Protein AF-A0AA88R8L4-F1 (afdb_monomer_lite)

Foldseek 3Di:
DDDDDDDDDDPDPPPPPDPPPDDDDPPPDDPDDPDPPDDDPPPPPPVDPDPVCCVPVVVQVVVCVVPVPDDDDPVPPDWDWPDPVLFQDPDVGQADPVRDGTDTPPDDDDDPVVVPPD

Sequence (118 aa):
MDGVSTSKEGELAAAATGSLPWRPCQLVFSTYSPFPDGKPQALDASVRRPLVARLTKDIVETFRICNPQFRYTDELNPKRFLTSPSAGVLNDGHDNANSDLILTVNFALVNLEANRRG

Organism: NCBI:txid112253

Radius of gyration: 28.11 Å; chains: 1; bounding box: 90×58×62 Å

Secondary structure (DSSP, 8-state):
-------------------PPP---TT---PPPSS--S---------PPPHHHHHTTTHHHHHHHH-TT----GGGS---BSSSS-S--BGGGTB-TT--B--BTT-----TTGGG--

Structure (mmCIF, N/CA/C/O backbone):
data_AF-A0AA88R8L4-F1
#
_entry.id   AF-A0AA88R8L4-F1
#
loop_
_atom_site.group_PDB
_atom_site.id
_atom_site.type_symbol
_atom_site.label_atom_id
_atom_site.label_alt_id
_atom_site.label_comp_id
_atom_site.label_asym_id
_atom_site.label_entity_id
_atom_site.label_seq_id
_atom_site.pdbx_PDB_ins_code
_atom_site.Cartn_x
_atom_site.Cartn_y
_atom_site.Cartn_z
_atom_site.occupancy
_atom_site.B_iso_or_equiv
_atom_site.auth_seq_id
_atom_site.auth_comp_id
_atom_site.auth_asym_id
_atom_site.auth_atom_id
_atom_site.pdbx_PDB_model_num
ATOM 1 N N . MET A 1 1 ? -68.260 25.284 5.386 1.00 48.91 1 MET A N 1
ATOM 2 C CA . MET A 1 1 ? -67.854 24.943 6.761 1.00 48.91 1 MET A CA 1
ATOM 3 C C . MET A 1 1 ? -68.465 23.596 7.046 1.00 48.91 1 MET A C 1
ATOM 5 O O . MET A 1 1 ? -69.652 23.589 7.277 1.00 48.91 1 MET A O 1
ATOM 9 N N . ASP A 1 2 ? -67.672 22.536 6.904 1.00 40.22 2 ASP A N 1
ATOM 10 C CA . ASP A 1 2 ? -67.865 21.129 7.303 1.00 40.22 2 ASP A CA 1
ATOM 11 C C . ASP A 1 2 ? -66.548 20.464 6.853 1.00 40.22 2 ASP A C 1
ATOM 13 O O . ASP A 1 2 ? -66.093 20.746 5.749 1.00 40.22 2 ASP A O 1
ATOM 17 N N . GLY A 1 3 ? -65.789 19.651 7.567 1.00 41.56 3 GLY A N 1
ATOM 18 C CA . GLY A 1 3 ? -65.741 19.178 8.937 1.00 41.56 3 GLY A CA 1
ATOM 19 C C . GLY A 1 3 ? -64.411 18.406 9.021 1.00 41.56 3 GLY A C 1
ATOM 20 O O . GLY A 1 3 ? -63.984 17.782 8.050 1.00 41.56 3 GLY A O 1
ATOM 21 N N . VAL A 1 4 ? -63.704 18.532 10.141 1.00 42.12 4 VAL A N 1
ATOM 22 C CA . VAL A 1 4 ? -62.410 17.891 10.422 1.00 42.12 4 VAL A CA 1
ATOM 23 C C . VAL A 1 4 ? -62.486 16.364 10.294 1.00 42.12 4 VAL A C 1
ATOM 25 O O . VAL A 1 4 ? -63.419 15.742 10.793 1.00 42.12 4 VAL A O 1
ATOM 28 N N . SER A 1 5 ? -61.443 15.747 9.736 1.00 42.62 5 SER A N 1
ATOM 29 C CA . SER A 1 5 ? -61.020 14.392 10.113 1.00 42.62 5 SER A CA 1
ATOM 30 C C . SER A 1 5 ? -59.504 14.282 10.016 1.00 42.62 5 SER A C 1
ATOM 32 O O . SER A 1 5 ? -58.909 14.139 8.954 1.00 42.62 5 SER A O 1
ATOM 34 N N . THR A 1 6 ? -58.889 14.429 11.183 1.00 39.22 6 THR A N 1
ATOM 35 C CA . THR A 1 6 ? -57.509 14.076 11.489 1.00 39.22 6 THR A CA 1
ATOM 36 C C . THR A 1 6 ? -57.365 12.557 11.516 1.00 39.22 6 THR A C 1
ATOM 38 O O . THR A 1 6 ? -58.025 11.917 12.333 1.00 39.22 6 THR A O 1
ATOM 41 N N . SER A 1 7 ? -56.435 12.006 10.737 1.00 40.75 7 SER A N 1
ATOM 42 C CA . SER A 1 7 ? -55.866 10.684 11.007 1.00 40.75 7 SER A CA 1
ATOM 43 C C . SER A 1 7 ? -54.364 10.819 11.217 1.00 40.75 7 SER A C 1
ATOM 45 O O . SER A 1 7 ? -53.608 11.187 10.324 1.00 40.75 7 SER A O 1
ATOM 47 N N . LYS A 1 8 ? -53.983 10.583 12.474 1.00 42.72 8 LYS A N 1
ATOM 48 C CA . LYS A 1 8 ? -52.627 10.350 12.965 1.00 42.72 8 LYS A CA 1
ATOM 49 C C . LYS A 1 8 ? -52.155 8.988 12.462 1.00 42.72 8 LYS A C 1
ATOM 51 O O . LYS A 1 8 ? -52.741 7.982 12.840 1.00 42.72 8 LYS A O 1
ATOM 56 N N . GLU A 1 9 ? -51.030 8.969 11.769 1.00 36.59 9 GLU A N 1
ATOM 57 C CA . GLU A 1 9 ? -50.116 7.828 11.715 1.00 36.59 9 GLU A CA 1
ATOM 58 C C . GLU A 1 9 ? -48.736 8.456 11.986 1.00 36.59 9 GLU A C 1
ATOM 60 O O . GLU A 1 9 ? -48.298 9.350 11.277 1.00 36.59 9 GLU A O 1
ATOM 65 N N . GLY A 1 10 ? -48.095 8.256 13.134 1.00 39.19 10 GLY A N 1
ATOM 66 C CA . GLY A 1 10 ? -47.880 6.966 13.767 1.00 39.19 10 GLY A CA 1
ATOM 67 C C . GLY A 1 10 ? -46.587 6.315 13.278 1.00 39.19 10 GLY A C 1
ATOM 68 O O . GLY A 1 10 ? -46.454 5.109 13.4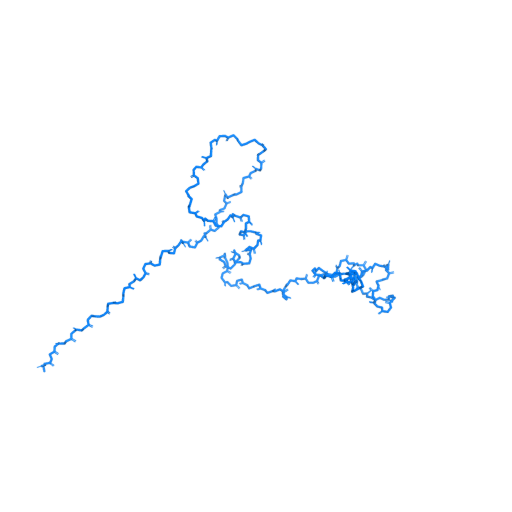25 1.00 39.19 10 GLY A O 1
ATOM 69 N N . GLU A 1 11 ? -45.636 7.066 12.708 1.00 33.78 11 GLU A N 1
ATOM 70 C CA . GLU A 1 11 ? -44.324 6.505 12.394 1.00 33.78 11 GLU A CA 1
ATOM 71 C C . GLU A 1 11 ? -43.451 6.510 13.648 1.00 33.78 11 GLU A C 1
ATOM 73 O O . GLU A 1 11 ? -42.899 7.526 14.080 1.00 33.78 11 GLU A O 1
ATOM 78 N N . LEU A 1 12 ? -43.419 5.339 14.279 1.00 35.12 12 LEU A N 1
ATOM 79 C CA . LEU A 1 12 ? -42.517 4.996 15.359 1.00 35.12 12 LEU A CA 1
ATOM 80 C C . LEU A 1 12 ? -41.094 5.375 14.953 1.00 35.12 12 LEU A C 1
ATOM 82 O O . LEU A 1 12 ? -40.507 4.768 14.059 1.00 35.12 12 LEU A O 1
ATOM 86 N N . ALA A 1 13 ? -40.525 6.348 15.664 1.00 34.38 13 ALA A N 1
ATOM 87 C CA . ALA A 1 13 ? -39.090 6.519 15.725 1.00 34.38 13 ALA A CA 1
ATOM 88 C C . ALA A 1 13 ? -38.504 5.185 16.199 1.00 34.38 13 ALA A C 1
ATOM 90 O O . ALA A 1 13 ? -38.531 4.864 17.390 1.00 34.38 13 ALA A O 1
ATOM 91 N N . ALA A 1 14 ? -38.008 4.386 15.255 1.00 37.44 14 ALA A N 1
ATOM 92 C CA . ALA A 1 14 ? -37.092 3.312 15.558 1.00 37.44 14 ALA A CA 1
ATOM 93 C C . ALA A 1 14 ? -35.897 3.996 16.215 1.00 37.44 14 ALA A C 1
ATOM 95 O O . ALA A 1 14 ? -35.066 4.610 15.545 1.00 37.44 14 ALA A O 1
ATOM 96 N N . ALA A 1 15 ? -35.873 3.971 17.548 1.00 37.22 15 ALA A N 1
ATOM 97 C CA . ALA A 1 15 ? -34.714 4.323 18.331 1.00 37.22 15 ALA A CA 1
ATOM 98 C C . ALA A 1 15 ? -33.625 3.350 17.895 1.00 37.22 15 ALA A C 1
ATOM 100 O O . ALA A 1 15 ? -33.513 2.239 18.416 1.00 37.22 15 ALA A O 1
ATOM 101 N N . ALA A 1 16 ? -32.877 3.747 16.863 1.00 43.53 16 ALA A N 1
ATOM 102 C CA . ALA A 1 16 ? -31.679 3.069 16.455 1.00 43.53 16 ALA A CA 1
ATOM 103 C C . ALA A 1 16 ? -30.859 2.964 17.730 1.00 43.53 16 ALA A C 1
ATOM 105 O O . ALA A 1 16 ? -30.414 3.969 18.290 1.00 43.53 16 ALA A O 1
ATOM 106 N N . THR A 1 17 ? -30.687 1.737 18.208 1.00 46.12 17 THR A N 1
ATOM 107 C CA . THR A 1 17 ? -29.714 1.378 19.234 1.00 46.12 17 THR A CA 1
ATOM 108 C C . THR A 1 17 ? -28.328 1.491 18.590 1.00 46.12 17 THR A C 1
ATOM 110 O O . THR A 1 17 ? -27.555 0.544 18.499 1.00 46.12 17 THR A O 1
ATOM 113 N N . GLY A 1 18 ? -28.060 2.655 18.002 1.00 45.59 18 GLY A N 1
ATOM 114 C CA . GLY A 1 18 ? -26.863 2.985 17.278 1.00 45.59 18 GLY A CA 1
ATOM 115 C C . GLY A 1 18 ? -25.837 3.342 18.319 1.00 45.59 18 GLY A C 1
ATOM 116 O O . GLY A 1 18 ? -25.869 4.435 18.882 1.00 45.59 18 GLY A O 1
ATOM 117 N N . SER A 1 19 ? -24.940 2.397 18.591 1.00 59.91 19 SER A N 1
ATOM 118 C CA . SER A 1 19 ? -23.655 2.705 19.203 1.00 59.91 19 SER A CA 1
ATOM 119 C C . SER A 1 19 ? -23.128 3.986 18.556 1.00 59.91 19 SER A C 1
ATOM 121 O O . SER A 1 19 ? -23.009 4.050 17.329 1.00 59.91 19 SER A O 1
ATOM 123 N N . LEU A 1 20 ? -22.919 5.028 19.364 1.00 61.12 20 LEU A N 1
ATOM 124 C CA . LEU A 1 20 ? -22.478 6.326 18.866 1.00 61.12 20 LEU A CA 1
ATOM 125 C C . LEU A 1 20 ? -21.256 6.133 17.952 1.00 61.12 20 LEU A C 1
ATOM 127 O O . LEU A 1 20 ? -20.371 5.340 18.297 1.00 61.12 20 LEU A O 1
ATOM 131 N N . PRO A 1 21 ? -21.177 6.845 16.814 1.00 70.62 21 PRO A N 1
ATOM 132 C CA . PRO A 1 21 ? -20.032 6.745 15.924 1.00 70.62 21 PRO A CA 1
ATOM 133 C C . PRO A 1 21 ? -18.764 7.060 16.718 1.00 70.62 21 PRO A C 1
ATOM 135 O O . PRO A 1 21 ? -18.656 8.103 17.371 1.00 70.62 21 PRO A O 1
ATOM 138 N N . TRP A 1 22 ? -17.832 6.107 16.719 1.00 70.12 22 TRP A N 1
ATOM 139 C CA . TRP A 1 22 ? -16.568 6.237 17.431 1.00 70.12 22 TRP A CA 1
ATOM 140 C C . TRP A 1 22 ? -15.857 7.520 16.990 1.00 70.12 22 TRP A C 1
ATOM 142 O O . TRP A 1 22 ? -15.721 7.782 15.796 1.00 70.12 22 TRP A O 1
ATOM 152 N N . ARG A 1 23 ? -15.392 8.312 17.961 1.00 69.88 23 ARG A N 1
ATOM 153 C CA . ARG A 1 23 ? -14.589 9.511 17.714 1.00 69.88 23 ARG A CA 1
ATOM 154 C C . ARG A 1 23 ? -13.124 9.228 18.058 1.00 69.88 23 ARG A C 1
ATOM 156 O O . ARG A 1 23 ? -12.868 8.652 19.119 1.00 69.88 23 ARG A O 1
ATOM 163 N N . PRO A 1 24 ? -12.166 9.631 17.210 1.00 67.12 24 PRO A N 1
ATOM 164 C CA . PRO A 1 24 ? -10.751 9.552 17.545 1.00 67.12 24 PRO A CA 1
ATOM 165 C C . PRO A 1 24 ? -10.452 10.423 18.774 1.00 67.12 24 PRO A C 1
ATOM 167 O O . PRO A 1 24 ? -10.591 11.642 18.725 1.00 67.12 24 PRO A O 1
ATOM 170 N N . CYS A 1 25 ? -10.053 9.803 19.885 1.00 68.31 25 CYS A N 1
ATOM 171 C CA . CYS A 1 25 ? -9.588 10.510 21.081 1.00 68.31 25 CYS A CA 1
ATOM 172 C C . CYS A 1 25 ? -8.055 10.579 21.062 1.00 68.31 25 CYS A C 1
ATOM 174 O O . CYS A 1 25 ? -7.401 9.606 20.698 1.00 68.31 25 CYS A O 1
ATOM 176 N N . GLN A 1 26 ? -7.471 11.705 21.476 1.00 60.91 26 GLN A N 1
ATOM 177 C CA . GLN A 1 26 ? -6.035 11.974 21.304 1.00 60.91 26 GLN A CA 1
ATOM 178 C C . GLN A 1 26 ? -5.091 11.188 22.240 1.00 60.91 26 GLN A C 1
ATOM 180 O O . GLN A 1 26 ? -3.881 11.273 22.074 1.00 60.91 26 GLN A O 1
ATOM 185 N N . LEU A 1 27 ? -5.603 10.409 23.202 1.00 61.31 27 LEU A N 1
ATOM 186 C CA . LEU A 1 27 ? -4.799 9.833 24.296 1.00 61.31 27 LEU A CA 1
ATOM 187 C C . LEU A 1 27 ? -5.035 8.328 24.517 1.00 61.31 27 LEU A C 1
ATOM 189 O O . LEU A 1 27 ? -5.089 7.864 25.649 1.00 61.31 27 LEU A O 1
ATOM 193 N N . VAL A 1 28 ? -5.213 7.548 23.445 1.00 67.19 28 VAL A N 1
ATOM 194 C CA . VAL A 1 28 ? -5.414 6.082 23.557 1.00 67.19 28 VAL A CA 1
ATOM 195 C C . VAL A 1 28 ? -4.098 5.295 23.452 1.00 67.19 28 VAL A C 1
ATOM 197 O O . VAL A 1 28 ? -4.082 4.081 23.633 1.00 67.19 28 VAL A O 1
ATOM 200 N N . PHE A 1 29 ? -2.989 5.979 23.167 1.00 64.75 29 PHE A N 1
ATOM 201 C CA . PHE A 1 29 ? -1.658 5.387 23.143 1.00 64.75 29 PHE A CA 1
ATOM 202 C C . PHE A 1 29 ? -0.888 5.791 24.393 1.00 64.75 29 PHE A C 1
ATOM 204 O O . PHE A 1 29 ? -0.784 6.971 24.721 1.00 64.75 29 PHE A O 1
ATOM 211 N N . SER A 1 30 ? -0.336 4.798 25.077 1.00 61.59 30 SER A N 1
ATOM 212 C CA . SER A 1 30 ? 0.579 4.975 26.199 1.00 61.59 30 SER A CA 1
ATOM 213 C C . SER A 1 30 ? 1.897 4.296 25.859 1.00 61.59 30 SER A C 1
ATOM 215 O O . SER A 1 30 ? 1.932 3.369 25.046 1.00 61.59 30 SER A O 1
ATOM 217 N N . THR A 1 31 ? 2.983 4.756 26.474 1.00 71.62 31 THR A N 1
ATOM 218 C CA . THR A 1 31 ? 4.281 4.086 26.382 1.00 71.62 31 THR A CA 1
ATOM 219 C C . THR A 1 31 ? 4.119 2.618 26.768 1.00 71.62 31 THR A C 1
ATOM 221 O O . THR A 1 31 ? 3.529 2.313 27.805 1.00 71.62 31 THR A O 1
ATOM 224 N N . TYR A 1 32 ? 4.620 1.712 25.927 1.00 66.00 32 TYR A N 1
ATOM 225 C CA . TYR A 1 32 ? 4.630 0.284 26.231 1.00 66.00 32 TYR A CA 1
ATOM 226 C C . TYR A 1 32 ? 5.378 0.055 27.551 1.00 66.00 32 TYR A C 1
ATOM 228 O O . TYR A 1 32 ? 6.571 0.344 27.640 1.00 66.00 32 TYR A O 1
ATOM 236 N N . SER A 1 33 ? 4.673 -0.442 28.570 1.00 72.50 33 SER A N 1
ATOM 237 C CA . SER A 1 33 ? 5.281 -0.870 29.827 1.00 72.50 33 SER A CA 1
ATOM 238 C C . SER A 1 33 ? 5.367 -2.395 29.837 1.00 72.50 33 SER A C 1
ATOM 240 O O . SER A 1 33 ? 4.330 -3.052 29.718 1.00 72.50 33 SER A O 1
ATOM 242 N N . PRO A 1 34 ? 6.561 -2.984 30.007 1.00 67.56 34 PRO A N 1
ATOM 243 C CA . PRO A 1 34 ? 6.708 -4.429 30.157 1.00 67.56 34 PRO A CA 1
ATOM 244 C C . PRO A 1 34 ? 6.147 -4.955 31.492 1.00 67.56 34 PRO A C 1
ATOM 246 O O . PRO A 1 34 ? 6.038 -6.167 31.659 1.00 67.56 34 PRO A O 1
ATOM 249 N N . PHE A 1 35 ? 5.759 -4.067 32.419 1.00 69.31 35 PHE A N 1
ATOM 250 C CA . PHE A 1 35 ? 5.162 -4.412 33.709 1.00 69.31 35 PHE A CA 1
ATOM 251 C C . PHE A 1 35 ? 3.815 -3.690 33.869 1.00 69.31 35 PHE A C 1
ATOM 253 O O . PHE A 1 35 ? 3.789 -2.460 33.988 1.00 69.31 35 PHE A O 1
ATOM 260 N N . PRO A 1 36 ? 2.682 -4.411 33.819 1.00 62.44 36 PRO A N 1
ATOM 261 C CA . PRO A 1 36 ? 1.376 -3.821 34.068 1.00 62.44 36 PRO A CA 1
ATOM 262 C C . PRO A 1 36 ? 1.206 -3.583 35.574 1.00 62.44 36 PRO A C 1
ATOM 264 O O . PRO A 1 36 ? 0.693 -4.435 36.297 1.00 62.44 36 PRO A O 1
ATOM 267 N N . ASP A 1 37 ? 1.641 -2.421 36.058 1.00 65.25 37 ASP A N 1
ATOM 268 C CA . ASP A 1 37 ? 1.341 -1.994 37.421 1.00 65.25 37 ASP A CA 1
ATOM 269 C C . ASP A 1 37 ? -0.121 -1.542 37.520 1.00 65.25 37 ASP A C 1
ATOM 271 O O . ASP A 1 37 ? -0.517 -0.500 37.003 1.00 65.25 37 ASP A O 1
ATOM 275 N N . GLY A 1 38 ? -0.918 -2.327 38.245 1.00 60.09 38 GLY A N 1
ATOM 276 C CA . GLY A 1 38 ? -2.135 -1.843 38.891 1.00 60.09 38 GLY A CA 1
ATOM 277 C C . GLY A 1 38 ? -3.438 -2.021 38.111 1.00 60.09 38 GLY A C 1
ATOM 278 O O . GLY A 1 38 ? -3.777 -1.218 37.255 1.00 60.09 38 GLY A O 1
ATOM 279 N N . LYS A 1 39 ? -4.209 -3.019 38.566 1.00 55.53 39 LYS A N 1
ATOM 280 C CA . LYS A 1 39 ? -5.655 -3.270 38.393 1.00 55.53 39 LYS A CA 1
ATOM 281 C C . LYS A 1 39 ? -6.200 -3.251 36.950 1.00 55.53 39 LYS A C 1
ATOM 283 O O . LYS A 1 39 ? -6.125 -2.229 36.275 1.00 55.53 39 LYS A O 1
ATOM 288 N N . PRO A 1 40 ? -6.878 -4.327 36.500 1.00 49.91 40 PRO A N 1
ATOM 289 C CA . PRO A 1 40 ? -7.617 -4.278 35.247 1.00 49.91 40 PRO A CA 1
ATOM 290 C C . PRO A 1 40 ? -8.637 -3.143 35.347 1.00 49.91 40 PRO A C 1
ATOM 292 O O . PRO A 1 40 ? -9.546 -3.186 36.179 1.00 49.91 40 PRO A O 1
ATOM 295 N N . GLN A 1 41 ? -8.460 -2.101 34.531 1.00 58.47 41 GLN A N 1
ATOM 296 C CA . GLN A 1 41 ? -9.532 -1.150 34.289 1.00 58.47 41 GLN A CA 1
ATOM 297 C C . GLN A 1 41 ? -10.717 -1.991 33.830 1.00 58.47 41 GLN A C 1
ATOM 299 O O . GLN A 1 41 ? -10.597 -2.734 32.858 1.00 58.47 41 GLN A O 1
ATOM 304 N N . ALA A 1 42 ? -11.817 -1.954 34.579 1.00 52.31 42 ALA A N 1
ATOM 305 C CA . ALA A 1 42 ? -13.053 -2.589 34.169 1.00 52.31 42 ALA A CA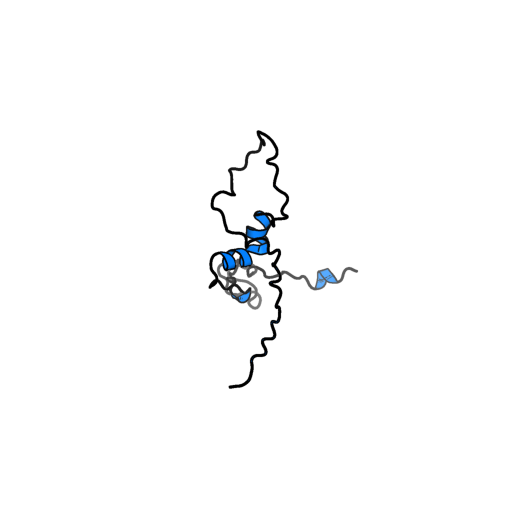 1
ATOM 306 C C . ALA A 1 42 ? -13.486 -1.903 32.871 1.00 52.31 42 ALA A C 1
ATOM 308 O O . ALA A 1 42 ? -14.041 -0.805 32.877 1.00 52.31 42 ALA A O 1
ATOM 309 N N . LEU A 1 43 ? -13.115 -2.515 31.749 1.00 54.50 43 LEU A N 1
ATOM 310 C CA . LEU A 1 43 ? -13.514 -2.089 30.426 1.00 54.50 43 LEU A CA 1
ATOM 311 C C . LEU A 1 43 ? -14.995 -2.425 30.345 1.00 54.50 43 LEU A C 1
ATOM 313 O O . LEU A 1 43 ? -15.358 -3.589 30.191 1.00 54.50 43 LEU A O 1
ATOM 317 N N . ASP A 1 44 ? -15.836 -1.413 30.526 1.00 46.81 44 ASP A N 1
ATOM 318 C CA . ASP A 1 44 ? -17.252 -1.480 30.199 1.00 46.81 44 ASP A CA 1
ATOM 319 C C . ASP A 1 44 ? -17.384 -2.120 28.807 1.00 46.81 44 ASP A C 1
ATOM 321 O O . ASP A 1 44 ? -16.942 -1.562 27.794 1.00 46.81 44 ASP A O 1
ATOM 325 N N . ALA A 1 45 ? -17.870 -3.363 28.788 1.00 46.19 45 ALA A N 1
ATOM 326 C CA . ALA A 1 45 ? -17.763 -4.302 27.678 1.00 46.19 45 ALA A CA 1
ATOM 327 C C . ALA A 1 45 ? -18.802 -4.018 26.585 1.00 46.19 45 ALA A C 1
ATOM 329 O O . ALA A 1 45 ? -19.395 -4.920 25.996 1.00 46.19 45 ALA A O 1
ATOM 330 N N . SER A 1 46 ? -18.978 -2.742 26.249 1.00 50.50 46 SER A N 1
ATOM 331 C CA . SER A 1 46 ? -19.372 -2.388 24.896 1.00 50.50 46 SER A CA 1
ATOM 332 C C . SER A 1 46 ? -18.296 -2.951 23.971 1.00 50.50 46 SER A C 1
ATOM 334 O O . SER A 1 46 ? -17.142 -2.534 24.070 1.00 50.50 46 SER A O 1
ATOM 336 N N . VAL A 1 47 ? -18.646 -3.898 23.095 1.00 52.06 47 VAL A N 1
ATOM 337 C CA . VAL A 1 47 ? -17.744 -4.502 22.097 1.00 52.06 47 VAL A CA 1
ATOM 338 C C . VAL A 1 47 ? -17.319 -3.427 21.091 1.00 52.06 47 VAL A C 1
ATOM 340 O O . VAL A 1 47 ? -17.785 -3.344 19.958 1.00 52.06 47 VAL A O 1
ATOM 343 N N . ARG A 1 48 ? -16.456 -2.514 21.527 1.00 62.81 48 ARG A N 1
ATOM 344 C CA . ARG A 1 48 ? -15.836 -1.509 20.682 1.00 62.81 48 ARG A CA 1
ATOM 345 C C . ARG A 1 48 ? -14.741 -2.231 19.920 1.00 62.81 48 ARG A C 1
ATOM 347 O O . ARG A 1 48 ? -13.908 -2.902 20.527 1.00 62.81 48 ARG A O 1
ATOM 354 N N . ARG A 1 49 ? -14.722 -2.080 18.591 1.00 69.19 49 ARG A N 1
ATOM 355 C CA . ARG A 1 49 ? -13.614 -2.592 17.770 1.00 69.19 49 ARG A CA 1
ATOM 356 C C . ARG A 1 49 ? -12.281 -2.169 18.412 1.00 69.19 49 ARG A C 1
ATOM 358 O O . ARG A 1 49 ? -12.165 -0.990 18.778 1.00 69.19 49 ARG A O 1
ATOM 365 N N . PRO A 1 50 ? -11.302 -3.073 18.582 1.00 82.75 50 PRO A N 1
ATOM 366 C CA . PRO A 1 50 ? -10.015 -2.716 19.165 1.00 82.75 50 PRO A CA 1
ATOM 367 C C . PRO A 1 50 ? -9.357 -1.572 18.390 1.00 82.75 50 PRO A C 1
ATOM 369 O O . PRO A 1 50 ? -9.467 -1.503 17.164 1.00 82.75 50 PRO A O 1
ATOM 372 N N . LEU A 1 51 ? -8.654 -0.677 19.089 1.00 82.94 51 LEU A N 1
ATOM 373 C CA . LEU A 1 51 ? -7.971 0.461 18.462 1.00 82.94 51 LEU A CA 1
ATOM 374 C C . LEU A 1 51 ? -7.015 0.012 17.347 1.00 82.94 51 LEU A C 1
ATOM 376 O O . LEU A 1 51 ? -6.999 0.614 16.278 1.00 82.94 51 LEU A O 1
ATOM 380 N N . VAL A 1 52 ? -6.280 -1.078 17.583 1.00 86.00 52 VAL A N 1
ATOM 381 C CA . VAL A 1 52 ? -5.352 -1.665 16.607 1.00 86.00 52 VAL A CA 1
ATOM 382 C C . VAL A 1 52 ? -6.070 -1.998 15.303 1.00 86.00 52 VAL A C 1
ATOM 384 O O . VAL A 1 52 ? -5.588 -1.625 14.240 1.00 86.00 52 VAL A O 1
ATOM 387 N N . ALA A 1 53 ? -7.248 -2.625 15.367 1.00 88.88 53 ALA A N 1
ATOM 388 C CA . ALA A 1 53 ? -8.022 -2.960 14.174 1.00 88.88 53 ALA A CA 1
ATOM 389 C C . ALA A 1 53 ? -8.438 -1.700 13.397 1.00 88.88 53 ALA A C 1
ATOM 391 O O . ALA A 1 53 ? -8.299 -1.667 12.177 1.00 88.88 53 ALA A O 1
ATOM 392 N N . ARG A 1 54 ? -8.852 -0.634 14.101 1.00 88.31 54 ARG A N 1
ATOM 393 C CA . ARG A 1 54 ? -9.219 0.649 13.476 1.00 88.31 54 ARG A CA 1
ATOM 394 C C . ARG A 1 54 ? -8.066 1.331 12.750 1.00 88.31 54 ARG A C 1
ATOM 396 O O . ARG A 1 54 ? -8.281 1.931 11.704 1.00 88.31 54 ARG A O 1
ATOM 403 N N . LEU A 1 55 ? -6.861 1.240 13.299 1.00 89.50 55 LEU A N 1
ATOM 404 C CA . LEU A 1 55 ? -5.675 1.919 12.772 1.00 89.50 55 LEU A CA 1
ATOM 405 C C . LEU A 1 55 ? -4.829 1.041 11.843 1.00 89.50 55 LEU A C 1
ATOM 407 O O . LEU A 1 55 ? -3.774 1.473 11.394 1.00 89.50 55 LEU A O 1
ATOM 411 N N . THR A 1 56 ? -5.285 -0.178 11.545 1.00 90.00 56 THR A N 1
ATOM 412 C CA . THR A 1 56 ? -4.620 -1.095 10.609 1.00 90.00 56 THR A CA 1
ATOM 413 C C . THR A 1 56 ? -5.602 -1.569 9.542 1.00 90.00 56 THR A C 1
ATOM 415 O O . THR A 1 56 ? -5.631 -1.019 8.447 1.00 90.00 56 THR A O 1
ATOM 418 N N . LYS A 1 57 ? -6.454 -2.546 9.868 1.00 91.50 57 LYS A N 1
ATOM 419 C CA . LYS A 1 57 ? -7.411 -3.159 8.940 1.00 91.50 57 LYS A CA 1
ATOM 420 C C . LYS A 1 57 ? -8.497 -2.185 8.484 1.00 91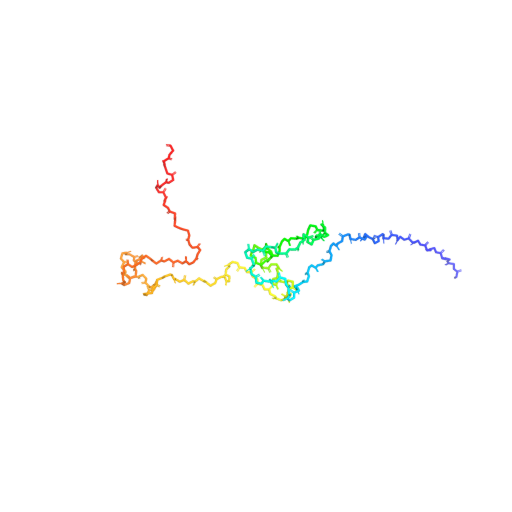.50 57 LYS A C 1
ATOM 422 O O . LYS A 1 57 ? -8.809 -2.134 7.301 1.00 91.50 57 LYS A O 1
ATOM 427 N N . ASP A 1 58 ? -9.045 -1.401 9.407 1.00 91.88 58 ASP A N 1
ATOM 428 C CA . ASP A 1 58 ? -10.140 -0.468 9.121 1.00 91.88 58 ASP A CA 1
ATOM 429 C C . ASP A 1 58 ? -9.628 0.974 8.932 1.00 91.88 58 ASP A C 1
ATOM 431 O O . ASP A 1 58 ? -10.368 1.937 9.138 1.00 91.88 58 ASP A O 1
ATOM 435 N N . ILE A 1 59 ? -8.354 1.153 8.558 1.00 91.62 59 ILE A N 1
ATOM 436 C CA . ILE A 1 59 ? -7.724 2.479 8.479 1.00 91.62 59 ILE A CA 1
ATOM 437 C C . ILE A 1 59 ? -8.432 3.408 7.485 1.00 91.62 59 ILE A C 1
ATOM 439 O O . ILE A 1 59 ? -8.595 4.596 7.756 1.00 91.62 59 ILE A O 1
ATOM 443 N N . VAL A 1 60 ? -8.930 2.861 6.372 1.00 92.88 60 VAL A N 1
ATOM 444 C CA . VAL A 1 60 ? -9.701 3.608 5.368 1.00 92.88 60 VAL A CA 1
ATOM 445 C C . VAL A 1 60 ? -10.979 4.183 5.978 1.00 92.88 60 VAL A C 1
ATOM 447 O O . VAL A 1 60 ? -11.282 5.358 5.783 1.00 92.88 60 VAL A O 1
ATOM 450 N N . GLU A 1 61 ? -11.708 3.374 6.746 1.00 92.06 61 GLU A N 1
ATOM 451 C CA . GLU A 1 61 ? -12.936 3.805 7.417 1.00 92.06 61 GLU A CA 1
ATOM 452 C C . GLU A 1 61 ? -12.636 4.856 8.488 1.00 92.06 61 GLU A C 1
ATOM 454 O O . GLU A 1 61 ? -13.309 5.882 8.570 1.00 92.06 61 GLU A O 1
ATOM 459 N N . THR A 1 62 ? -11.556 4.659 9.245 1.00 92.06 62 THR A N 1
ATOM 460 C CA . THR A 1 62 ? -11.082 5.645 10.219 1.00 92.06 62 THR A CA 1
ATOM 461 C C . THR A 1 62 ? -10.793 7.000 9.562 1.00 92.06 62 THR A C 1
ATOM 463 O O . THR A 1 62 ? -11.235 8.027 10.075 1.00 92.06 62 THR A O 1
ATOM 466 N N . PHE A 1 63 ? -10.117 7.035 8.408 1.00 92.31 63 PHE A N 1
ATOM 467 C CA . PHE A 1 63 ? -9.866 8.290 7.691 1.00 92.31 63 PHE A CA 1
ATOM 468 C C . PHE A 1 63 ? -11.143 8.951 7.162 1.00 92.31 63 PHE A C 1
ATOM 470 O O . PHE A 1 63 ? -11.237 10.176 7.222 1.00 92.31 63 PHE A O 1
ATOM 477 N N . ARG A 1 64 ? -12.140 8.179 6.708 1.00 92.62 64 ARG A N 1
ATOM 478 C CA . ARG A 1 64 ? -13.446 8.722 6.286 1.00 92.62 64 ARG A CA 1
ATOM 479 C C . ARG A 1 64 ? -14.203 9.377 7.439 1.00 92.62 64 ARG A C 1
ATOM 481 O O . ARG A 1 64 ? -14.786 10.439 7.252 1.00 92.62 64 ARG A O 1
ATOM 488 N N . ILE A 1 65 ? -14.161 8.779 8.632 1.00 90.25 65 ILE A N 1
ATOM 489 C CA . ILE A 1 65 ? -14.759 9.363 9.844 1.00 90.25 65 ILE A CA 1
ATOM 490 C C . ILE A 1 65 ? -14.083 10.699 10.189 1.00 90.25 65 ILE A C 1
ATOM 492 O O . ILE A 1 65 ? -14.762 11.664 10.534 1.00 90.25 65 ILE A O 1
ATOM 496 N N . CYS A 1 66 ? -12.752 10.765 10.092 1.00 88.50 66 CYS A N 1
ATOM 497 C CA . CYS A 1 66 ? -11.982 11.979 10.381 1.00 88.50 66 CYS A CA 1
ATOM 498 C C . CYS A 1 66 ? -12.143 13.067 9.309 1.00 88.50 66 CYS A C 1
ATOM 500 O O . CYS A 1 66 ? -12.102 14.254 9.625 1.00 88.50 66 CYS A O 1
ATOM 502 N N . ASN A 1 67 ? -12.287 12.669 8.046 1.00 90.62 67 ASN A N 1
ATOM 503 C CA . ASN A 1 67 ? -12.430 13.549 6.897 1.00 90.62 67 ASN A CA 1
ATOM 504 C C . ASN A 1 67 ? -13.443 12.939 5.911 1.00 90.62 67 ASN A C 1
ATOM 506 O O . ASN A 1 67 ? -13.061 12.101 5.092 1.00 90.62 67 ASN A O 1
ATOM 510 N N . PRO A 1 68 ? -14.710 13.390 5.917 1.00 90.38 68 PRO A N 1
ATOM 511 C CA . PRO A 1 68 ? -15.743 12.862 5.022 1.00 90.38 68 PRO A CA 1
ATOM 512 C C . PRO A 1 68 ? -15.450 13.032 3.523 1.00 90.38 68 PRO A C 1
ATOM 514 O O . PRO A 1 68 ? -16.070 12.369 2.696 1.00 90.38 68 PRO A O 1
ATOM 517 N N . GLN A 1 69 ? -14.516 13.914 3.149 1.00 93.19 69 GLN A N 1
ATOM 518 C CA . GLN A 1 69 ? -14.084 14.097 1.760 1.00 93.19 69 GLN A CA 1
ATOM 519 C C . GLN A 1 69 ? -12.966 13.127 1.349 1.00 93.19 69 GLN A C 1
ATOM 521 O O . GLN A 1 69 ? -12.636 13.048 0.165 1.00 93.19 69 GLN A O 1
ATOM 526 N N . PHE A 1 70 ? -12.377 12.391 2.297 1.00 92.44 70 PHE A N 1
ATOM 527 C CA . PHE A 1 70 ? -11.336 11.409 2.020 1.00 92.44 70 PHE A CA 1
ATOM 528 C C . PHE A 1 70 ? -11.870 10.282 1.130 1.00 92.44 70 PHE A C 1
ATOM 530 O O . PHE A 1 70 ? -12.900 9.665 1.411 1.00 92.44 70 PHE A O 1
ATOM 537 N N . ARG A 1 71 ? -11.132 9.979 0.061 1.00 90.69 71 ARG A N 1
ATOM 538 C CA . ARG A 1 71 ? -11.416 8.873 -0.855 1.00 90.69 71 ARG A CA 1
ATOM 539 C C . ARG A 1 71 ? -10.180 7.998 -0.974 1.00 90.69 71 ARG A C 1
ATOM 541 O O . ARG A 1 71 ? -9.077 8.504 -1.148 1.00 90.69 71 ARG A O 1
ATOM 548 N N . TYR A 1 72 ? -10.390 6.692 -0.900 1.00 90.56 72 TYR A N 1
ATOM 549 C CA . TYR A 1 72 ? -9.358 5.684 -1.096 1.00 90.56 72 TYR A CA 1
ATOM 550 C C . TYR A 1 72 ? -9.893 4.616 -2.035 1.00 90.56 72 TYR A C 1
ATOM 552 O O . TYR A 1 72 ? -11.012 4.132 -1.837 1.00 90.56 72 TYR A O 1
ATOM 560 N N . THR A 1 73 ? -9.079 4.264 -3.019 1.00 88.06 73 THR A N 1
ATOM 561 C CA . THR A 1 73 ? -9.246 3.095 -3.875 1.00 88.06 73 THR A CA 1
ATOM 562 C C . THR A 1 73 ? -7.862 2.482 -4.088 1.00 88.06 73 THR A C 1
ATOM 564 O O . THR A 1 73 ? -6.853 3.190 -3.990 1.00 88.06 73 THR A O 1
ATOM 567 N N . ASP A 1 74 ? -7.786 1.179 -4.345 1.00 82.12 74 ASP A N 1
ATOM 568 C CA . ASP A 1 74 ? -6.497 0.485 -4.466 1.00 82.12 74 ASP A CA 1
ATOM 569 C C . ASP A 1 74 ? -5.672 0.999 -5.657 1.00 82.12 74 ASP A C 1
ATOM 571 O O . ASP A 1 74 ? -4.440 0.957 -5.632 1.00 82.12 74 ASP A O 1
ATOM 575 N N . GLU A 1 75 ? -6.326 1.566 -6.675 1.00 81.75 75 GLU A N 1
ATOM 576 C CA . GLU A 1 75 ? -5.666 2.199 -7.820 1.00 81.75 75 GLU A CA 1
ATOM 577 C C . GLU A 1 75 ? -4.884 3.462 -7.432 1.00 81.75 75 GLU A C 1
ATOM 579 O O . GLU A 1 75 ? -3.951 3.840 -8.140 1.00 81.75 75 GLU A O 1
ATOM 584 N N . LEU A 1 76 ? -5.234 4.102 -6.310 1.00 79.94 76 LEU A N 1
ATOM 585 C CA . LEU A 1 76 ? -4.538 5.278 -5.783 1.00 79.94 76 LEU A CA 1
ATOM 586 C C . LEU A 1 76 ? -3.302 4.916 -4.953 1.00 79.94 76 LEU A C 1
ATOM 588 O O . LEU A 1 76 ? -2.562 5.815 -4.551 1.00 79.94 76 LEU A O 1
ATOM 592 N N . ASN A 1 77 ? -3.057 3.630 -4.677 1.00 81.94 77 ASN A N 1
ATOM 593 C CA . ASN A 1 77 ? -1.851 3.218 -3.973 1.00 81.94 77 ASN A CA 1
ATOM 594 C C . ASN A 1 77 ? -0.617 3.484 -4.858 1.00 81.94 77 ASN A C 1
ATOM 596 O O . ASN A 1 77 ? -0.527 2.907 -5.947 1.00 81.94 77 ASN A O 1
ATOM 600 N N . PRO A 1 78 ? 0.353 4.315 -4.424 1.00 81.75 78 PRO A N 1
ATOM 601 C CA . PRO A 1 78 ? 1.527 4.619 -5.228 1.00 81.75 78 PRO A CA 1
ATOM 602 C C . PRO A 1 78 ? 2.289 3.347 -5.604 1.00 81.75 78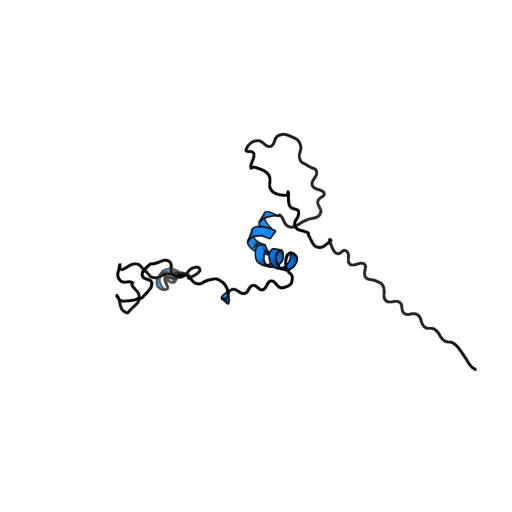 PRO A C 1
ATOM 604 O O . PRO A 1 78 ? 2.903 2.683 -4.764 1.00 81.75 78 PRO A O 1
ATOM 607 N N . LYS A 1 79 ? 2.276 3.020 -6.895 1.00 82.50 79 LYS A N 1
ATOM 608 C CA . LYS A 1 79 ? 3.094 1.947 -7.453 1.00 82.50 79 LYS A CA 1
ATOM 609 C C . LYS A 1 79 ? 4.512 2.472 -7.595 1.00 82.50 79 LYS A C 1
ATOM 611 O O . LYS A 1 79 ? 4.794 3.286 -8.469 1.00 82.50 79 LYS A O 1
ATOM 616 N N . ARG A 1 80 ? 5.398 2.025 -6.709 1.00 86.62 80 ARG A N 1
ATOM 617 C CA . ARG A 1 80 ? 6.838 2.258 -6.835 1.00 86.62 80 ARG A CA 1
ATOM 618 C C . ARG A 1 80 ? 7.543 0.962 -7.191 1.00 86.62 80 ARG A C 1
ATOM 620 O O . ARG A 1 80 ? 7.158 -0.108 -6.709 1.00 86.62 80 ARG A O 1
ATOM 627 N N . PHE A 1 81 ? 8.583 1.097 -7.999 1.00 89.19 81 PHE A N 1
ATOM 628 C CA . PHE A 1 81 ? 9.520 0.019 -8.254 1.00 89.19 81 PHE A CA 1
ATOM 629 C C . PHE A 1 81 ? 10.418 -0.187 -7.035 1.00 89.19 81 PHE A C 1
ATOM 631 O O . PHE A 1 81 ? 10.744 0.764 -6.322 1.00 89.19 81 PHE A O 1
ATOM 638 N N . LEU A 1 82 ? 10.780 -1.439 -6.777 1.00 89.56 82 LEU A N 1
ATOM 639 C CA . LEU A 1 82 ? 11.689 -1.820 -5.696 1.00 89.56 82 LEU A CA 1
ATOM 640 C C . LEU A 1 82 ? 13.163 -1.774 -6.121 1.00 89.56 82 LEU A C 1
ATOM 642 O O . LEU A 1 82 ? 14.034 -1.956 -5.277 1.00 89.56 82 LEU A O 1
ATOM 646 N N . THR A 1 83 ? 13.438 -1.507 -7.399 1.00 90.19 83 THR A N 1
ATOM 647 C CA . THR A 1 83 ? 14.786 -1.417 -7.965 1.00 90.19 83 THR A CA 1
ATOM 648 C C . THR A 1 83 ? 15.021 -0.068 -8.639 1.00 90.19 83 THR A C 1
ATOM 650 O O . THR A 1 83 ? 14.090 0.577 -9.128 1.00 90.19 83 THR A O 1
ATOM 653 N N . SER A 1 84 ? 16.288 0.350 -8.655 1.00 90.56 84 SER A N 1
ATOM 654 C CA . SER A 1 84 ? 16.763 1.584 -9.285 1.00 90.56 84 SER A CA 1
ATOM 655 C C . SER A 1 84 ? 18.077 1.295 -10.025 1.00 90.56 84 SER A C 1
ATOM 657 O O . SER A 1 84 ? 19.043 0.918 -9.364 1.00 90.56 84 SER A O 1
ATOM 659 N N . PRO A 1 85 ? 18.157 1.486 -11.356 1.00 93.06 85 PRO A N 1
ATOM 660 C CA . PRO A 1 85 ?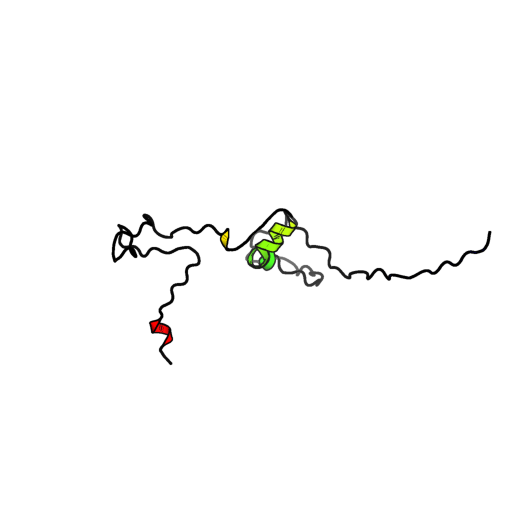 17.096 1.960 -12.247 1.00 93.06 85 PRO A CA 1
ATOM 661 C C . PRO A 1 85 ? 15.951 0.945 -12.368 1.00 93.06 85 PRO A C 1
ATOM 663 O O . PRO A 1 85 ? 16.165 -0.254 -12.240 1.00 93.06 85 PRO A O 1
ATOM 666 N N . SER A 1 86 ? 14.730 1.420 -12.613 1.00 92.31 86 SER A N 1
ATOM 667 C CA . SER A 1 86 ? 13.555 0.550 -12.777 1.00 92.31 86 SER A CA 1
ATOM 668 C C . SER A 1 86 ? 13.237 0.214 -14.235 1.00 92.31 86 SER A C 1
ATOM 670 O O . SER A 1 86 ? 12.278 -0.501 -14.506 1.00 92.31 86 SER A O 1
ATOM 672 N N . ALA A 1 87 ? 13.986 0.781 -15.183 1.00 93.56 87 ALA A N 1
ATOM 673 C CA . ALA A 1 87 ? 13.805 0.516 -16.602 1.00 93.56 87 ALA A CA 1
ATOM 674 C C . ALA A 1 87 ? 14.390 -0.857 -16.953 1.00 93.56 87 ALA A C 1
ATOM 676 O O . ALA A 1 87 ? 15.573 -1.099 -16.707 1.00 93.56 87 ALA A O 1
ATOM 677 N N . GLY A 1 88 ? 13.563 -1.722 -17.541 1.00 92.62 88 GLY A N 1
ATOM 678 C CA . GLY A 1 88 ? 13.995 -2.996 -18.103 1.00 92.62 88 GLY A CA 1
ATOM 679 C C . GLY A 1 88 ? 14.823 -2.771 -19.363 1.00 92.62 88 GLY A C 1
ATOM 680 O O . GLY A 1 88 ? 14.346 -2.152 -20.313 1.00 92.62 88 GLY A O 1
ATOM 681 N N . VAL A 1 89 ? 16.068 -3.238 -19.355 1.00 95.25 89 VAL A N 1
ATOM 682 C CA . VAL A 1 89 ? 17.026 -3.061 -20.461 1.00 95.25 89 VAL A CA 1
ATOM 683 C C . VAL A 1 89 ? 17.751 -4.354 -20.838 1.00 95.25 89 VAL A C 1
ATOM 685 O O . VAL A 1 89 ? 18.272 -4.447 -21.946 1.00 95.25 89 VAL A O 1
ATOM 688 N N . LEU A 1 90 ? 17.764 -5.358 -19.957 1.00 92.25 90 LEU A N 1
ATOM 689 C CA . LEU A 1 90 ? 18.364 -6.674 -20.186 1.00 92.25 90 LEU A CA 1
ATOM 690 C C . LEU A 1 90 ? 17.296 -7.776 -20.104 1.00 92.25 90 LEU A C 1
ATOM 692 O O . LEU A 1 90 ? 16.196 -7.535 -19.602 1.00 92.25 90 LEU A O 1
ATOM 696 N N . ASN A 1 91 ? 17.631 -8.974 -20.606 1.00 89.50 91 ASN A N 1
ATOM 697 C CA . ASN A 1 91 ? 16.790 -10.178 -20.541 1.00 89.50 91 ASN A CA 1
ATOM 698 C C . ASN A 1 91 ? 15.350 -9.917 -21.020 1.00 89.50 91 ASN A C 1
ATOM 700 O O . ASN A 1 91 ? 14.398 -9.971 -20.246 1.00 89.50 91 ASN A O 1
ATOM 704 N N . ASP A 1 92 ? 15.213 -9.501 -22.280 1.00 90.00 92 ASP A N 1
ATOM 705 C CA . ASP A 1 92 ? 13.925 -9.159 -22.902 1.00 90.00 92 ASP A CA 1
ATOM 706 C C . ASP A 1 92 ? 13.122 -8.067 -22.163 1.00 90.00 92 ASP A C 1
ATOM 708 O O . ASP A 1 92 ? 11.902 -7.968 -22.283 1.00 90.00 92 ASP A O 1
ATOM 712 N N . GLY A 1 93 ? 13.816 -7.203 -21.413 1.00 88.44 93 GLY A N 1
ATOM 713 C CA . GLY A 1 93 ? 13.215 -6.092 -20.674 1.00 88.44 93 GLY A CA 1
ATOM 714 C C . GLY A 1 93 ? 12.697 -6.471 -19.286 1.00 88.44 93 GLY A C 1
ATOM 715 O O . GLY A 1 93 ? 12.000 -5.670 -18.663 1.00 88.44 93 GLY A O 1
ATOM 716 N N . HIS A 1 94 ? 13.033 -7.659 -18.784 1.00 85.56 94 HIS A N 1
ATOM 717 C CA . HIS A 1 94 ? 12.681 -8.081 -17.428 1.00 85.56 94 HIS A CA 1
ATOM 718 C C . HIS A 1 94 ? 13.662 -7.577 -16.364 1.00 85.56 94 HIS A C 1
ATOM 720 O O . HIS A 1 94 ? 13.250 -7.342 -15.225 1.00 85.56 94 HIS A O 1
ATOM 726 N N . ASP A 1 95 ? 14.921 -7.349 -16.747 1.00 91.38 95 ASP A N 1
ATOM 727 C CA . ASP A 1 95 ? 15.991 -6.966 -15.829 1.00 91.38 95 ASP A CA 1
ATOM 728 C C . ASP A 1 95 ? 16.473 -5.535 -16.084 1.00 91.38 95 ASP A C 1
ATOM 730 O O . ASP A 1 95 ? 16.551 -5.059 -17.225 1.00 91.38 95 ASP A O 1
ATOM 734 N N . ASN A 1 96 ? 16.811 -4.832 -15.002 1.00 94.69 96 ASN A N 1
ATOM 735 C CA . ASN A 1 96 ? 17.393 -3.496 -15.096 1.00 94.69 96 ASN A CA 1
ATOM 736 C C . ASN A 1 96 ? 18.889 -3.542 -15.473 1.00 94.69 96 ASN A C 1
ATOM 738 O O . ASN A 1 96 ? 19.487 -4.606 -15.625 1.00 94.69 96 ASN A O 1
ATOM 742 N N . ALA A 1 97 ? 19.525 -2.371 -15.588 1.00 95.94 97 ALA A N 1
ATOM 743 C CA . ALA A 1 97 ? 20.951 -2.265 -15.927 1.00 95.94 97 ALA A CA 1
ATOM 744 C C . ALA A 1 97 ? 21.890 -2.953 -14.916 1.00 95.94 97 ALA A C 1
ATOM 746 O O . ALA A 1 97 ? 23.015 -3.304 -15.264 1.00 95.94 97 ALA A O 1
ATOM 747 N N . ASN A 1 98 ? 21.427 -3.159 -13.682 1.00 95.19 98 ASN A N 1
ATOM 748 C CA . ASN A 1 98 ? 22.171 -3.830 -12.621 1.00 95.19 98 ASN A CA 1
ATOM 749 C C . ASN A 1 98 ? 21.865 -5.335 -12.553 1.00 95.19 98 ASN A C 1
ATOM 751 O O . ASN A 1 98 ? 22.438 -6.029 -11.721 1.00 95.19 98 ASN A O 1
ATOM 755 N N . SER A 1 99 ? 20.992 -5.848 -13.430 1.00 90.38 99 SER A N 1
ATOM 756 C CA . SER A 1 99 ? 20.470 -7.220 -13.387 1.00 90.38 99 SER A CA 1
ATOM 757 C C . SER A 1 99 ? 19.675 -7.554 -12.112 1.00 90.38 99 SER A C 1
ATOM 759 O O . SER A 1 99 ? 19.611 -8.711 -11.703 1.00 90.38 99 SER A O 1
ATOM 761 N N . ASP A 1 100 ? 19.056 -6.550 -11.483 1.00 90.06 100 ASP A N 1
ATOM 762 C CA . ASP A 1 100 ? 18.083 -6.763 -10.411 1.00 90.06 100 ASP A CA 1
ATOM 763 C C . ASP A 1 100 ? 16.699 -7.062 -11.008 1.00 90.06 100 ASP A C 1
ATOM 765 O O . ASP A 1 100 ? 16.261 -6.388 -11.949 1.00 90.06 100 ASP A O 1
ATOM 769 N N . LEU A 1 101 ? 15.955 -7.983 -10.388 1.00 85.50 101 LEU A N 1
ATOM 770 C CA . LEU A 1 101 ? 14.558 -8.236 -10.745 1.00 85.50 101 LEU A CA 1
ATOM 771 C C . LEU A 1 101 ? 13.686 -7.014 -10.425 1.00 85.50 101 LEU A C 1
ATOM 773 O O . LEU A 1 101 ? 13.574 -6.592 -9.270 1.00 85.50 101 LEU A O 1
ATOM 777 N N . ILE A 1 102 ? 13.001 -6.478 -11.433 1.00 87.69 102 ILE A N 1
ATOM 778 C CA . ILE A 1 102 ? 12.130 -5.312 -11.271 1.00 87.69 102 ILE A CA 1
ATOM 779 C C . ILE A 1 102 ? 10.794 -5.734 -10.646 1.00 87.69 102 ILE A C 1
ATOM 781 O O . ILE A 1 102 ? 9.967 -6.397 -11.268 1.00 87.69 102 ILE A O 1
ATOM 785 N N . LEU A 1 103 ? 10.553 -5.303 -9.406 1.00 84.94 103 LEU A N 1
ATOM 786 C CA . LEU A 1 103 ? 9.320 -5.585 -8.664 1.00 84.94 103 LEU A CA 1
ATOM 787 C C . LEU A 1 103 ? 8.540 -4.306 -8.369 1.00 84.94 103 LEU A C 1
ATOM 789 O O . LEU A 1 103 ? 9.129 -3.254 -8.133 1.00 84.94 103 LEU A O 1
ATOM 793 N N . THR A 1 104 ? 7.212 -4.406 -8.313 1.00 84.06 104 THR A N 1
ATOM 794 C CA . THR A 1 104 ? 6.329 -3.331 -7.828 1.00 84.06 104 THR A CA 1
ATOM 795 C C . THR A 1 104 ? 5.750 -3.714 -6.469 1.00 84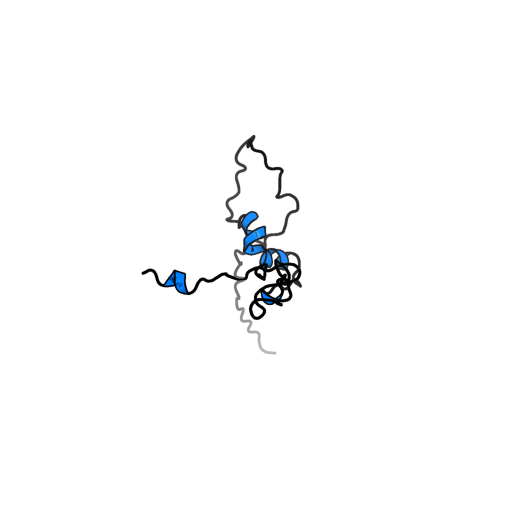.06 104 THR A C 1
ATOM 797 O O . THR A 1 104 ? 5.494 -4.890 -6.206 1.00 84.06 104 THR A O 1
ATOM 800 N N . VAL A 1 105 ? 5.516 -2.732 -5.595 1.00 83.94 105 VAL A N 1
ATOM 801 C CA . VAL A 1 105 ? 4.804 -2.958 -4.324 1.00 83.94 105 VAL A CA 1
ATOM 802 C C . VAL A 1 105 ? 3.463 -3.657 -4.582 1.00 83.94 105 VAL A C 1
ATOM 804 O O . VAL A 1 105 ? 2.721 -3.269 -5.483 1.00 83.94 105 VAL A O 1
ATOM 807 N N . ASN A 1 106 ? 3.160 -4.674 -3.770 1.00 76.06 106 ASN A N 1
ATOM 808 C CA . ASN A 1 106 ? 1.978 -5.542 -3.869 1.00 76.06 106 ASN A CA 1
ATOM 809 C C . ASN A 1 106 ? 1.917 -6.437 -5.121 1.00 76.06 106 ASN A C 1
ATOM 811 O O . ASN A 1 106 ? 0.870 -7.022 -5.394 1.00 76.06 106 ASN A O 1
ATOM 815 N N . PHE A 1 107 ? 3.009 -6.581 -5.876 1.00 80.81 107 PHE A N 1
ATOM 816 C CA . PHE A 1 107 ? 3.081 -7.581 -6.938 1.00 80.81 107 PHE A CA 1
ATOM 817 C C . PHE A 1 107 ? 3.328 -8.977 -6.348 1.00 80.81 107 PHE A C 1
ATOM 819 O O . PHE A 1 107 ? 4.275 -9.179 -5.587 1.00 80.81 107 PHE A O 1
ATOM 826 N N . ALA A 1 108 ? 2.478 -9.944 -6.697 1.00 77.19 108 ALA A N 1
ATOM 827 C CA . ALA A 1 108 ? 2.636 -11.328 -6.269 1.00 77.19 108 ALA A CA 1
ATOM 828 C C . ALA A 1 108 ? 3.600 -12.071 -7.203 1.00 77.19 108 ALA A C 1
ATOM 830 O O . ALA A 1 108 ? 3.374 -12.145 -8.409 1.00 77.19 108 ALA A O 1
ATOM 831 N N . LEU A 1 109 ? 4.646 -12.671 -6.634 1.00 79.44 109 LEU A N 1
ATOM 832 C CA . LEU A 1 109 ? 5.509 -13.600 -7.356 1.00 79.44 109 LEU A CA 1
ATOM 833 C C . LEU A 1 109 ? 4.859 -14.981 -7.365 1.00 79.44 109 LEU A C 1
ATOM 835 O O . LEU A 1 109 ? 4.854 -15.685 -6.357 1.00 79.44 109 LEU A O 1
ATOM 839 N N . VAL A 1 110 ? 4.294 -15.361 -8.508 1.00 78.75 110 VAL A N 1
ATOM 840 C CA . VAL A 1 110 ? 3.672 -16.674 -8.693 1.00 78.75 110 VAL A CA 1
ATOM 841 C C . VAL A 1 110 ? 4.607 -17.553 -9.514 1.00 78.75 110 VAL A C 1
ATOM 843 O O . VAL A 1 110 ? 4.896 -17.252 -10.669 1.00 78.75 110 VAL A O 1
ATOM 846 N N . ASN A 1 111 ? 5.059 -18.666 -8.934 1.00 75.94 111 ASN A N 1
ATOM 847 C CA . ASN A 1 111 ? 5.710 -19.731 -9.690 1.00 75.94 111 ASN A CA 1
ATOM 848 C C . ASN A 1 111 ? 4.627 -20.686 -10.217 1.00 75.94 111 ASN A C 1
ATOM 850 O O . ASN A 1 111 ? 4.084 -21.491 -9.458 1.00 75.94 111 ASN A O 1
ATOM 854 N N . LEU A 1 112 ? 4.307 -20.577 -11.509 1.00 73.12 112 LEU A N 1
ATOM 855 C CA . LEU A 1 112 ? 3.267 -21.382 -12.165 1.00 73.12 112 LEU A CA 1
ATOM 856 C C . LEU A 1 112 ? 3.558 -22.894 -12.113 1.00 73.12 112 LEU A C 1
ATOM 858 O O . LEU A 1 112 ? 2.626 -23.692 -12.046 1.00 73.12 112 LEU A O 1
ATOM 862 N N . GLU A 1 113 ? 4.831 -23.294 -12.074 1.00 70.56 113 GLU A N 1
ATOM 863 C CA . GLU A 1 113 ? 5.249 -24.702 -12.025 1.00 70.56 113 GLU A CA 1
ATOM 864 C C . GLU A 1 113 ? 5.200 -25.289 -10.604 1.00 70.56 113 GLU A C 1
ATOM 866 O O . GLU A 1 113 ? 4.924 -26.474 -10.416 1.00 70.56 113 GLU A O 1
ATOM 871 N N . ALA A 1 114 ? 5.390 -24.464 -9.569 1.00 61.34 114 ALA A N 1
ATOM 872 C CA . ALA A 1 114 ? 5.353 -24.920 -8.176 1.00 61.34 114 ALA A CA 1
ATOM 873 C C . ALA A 1 114 ? 3.966 -25.428 -7.735 1.00 61.34 114 ALA A C 1
ATOM 875 O O . ALA A 1 114 ? 3.881 -26.211 -6.789 1.00 61.34 114 ALA A O 1
ATOM 876 N N . ASN A 1 115 ? 2.903 -25.030 -8.442 1.00 58.06 115 ASN A N 1
ATOM 877 C CA . ASN A 1 115 ? 1.518 -25.410 -8.154 1.00 58.06 115 ASN A CA 1
ATOM 878 C C . ASN A 1 115 ? 1.107 -26.773 -8.753 1.00 58.06 115 ASN A C 1
ATOM 880 O O . ASN A 1 115 ? -0.053 -27.161 -8.653 1.00 58.06 115 ASN A O 1
ATOM 884 N N . ARG A 1 116 ? 2.039 -27.501 -9.393 1.00 61.03 116 ARG A N 1
ATOM 885 C CA . ARG A 1 116 ? 1.782 -28.794 -10.063 1.00 61.03 116 ARG A CA 1
ATOM 886 C C . ARG A 1 116 ? 2.212 -30.022 -9.255 1.00 61.03 116 ARG A C 1
ATOM 888 O O . ARG A 1 116 ? 2.117 -31.135 -9.760 1.00 61.03 116 ARG A O 1
ATOM 895 N N . ARG A 1 117 ? 2.700 -29.848 -8.023 1.00 55.16 117 ARG A N 1
ATOM 896 C CA . ARG A 1 117 ? 3.029 -30.969 -7.128 1.00 55.16 117 ARG A CA 1
ATOM 897 C C . ARG A 1 117 ? 1.791 -31.360 -6.321 1.00 55.16 117 ARG A C 1
ATOM 899 O O . ARG A 1 117 ? 1.603 -30.865 -5.213 1.00 55.16 117 ARG A O 1
ATOM 906 N N . GLY A 1 118 ? 0.952 -32.193 -6.931 1.00 48.41 118 GLY A N 1
ATOM 907 C CA . GLY A 1 118 ? -0.126 -32.956 -6.297 1.00 48.41 118 GLY A CA 1
ATOM 908 C C . GLY A 1 118 ? 0.162 -34.444 -6.400 1.00 48.41 118 GLY A C 1
ATOM 909 O O . GLY A 1 118 ? 0.781 -34.835 -7.416 1.00 48.41 118 GLY A O 1
#

pLDDT: mean 72.3, std 18.89, range [33.78, 95.94]